Protein AF-V8CGS8-F1 (afdb_monomer_lite)

pLDDT: mean 83.27, std 10.79, range [50.72, 95.75]

Foldseek 3Di:
DDPPDDPPPPPPPPDDDDDDDDPVVVVVLVVVCVVVVHDSVVVVVVVVVVVVVVVVVVVVVVVVVVVVVVVVVD

Structure (mmCIF, N/CA/C/O backbone):
data_AF-V8CGS8-F1
#
_entry.id   AF-V8CGS8-F1
#
loop_
_atom_site.group_PDB
_atom_site.id
_atom_site.type_symbol
_atom_site.label_atom_id
_atom_site.label_alt_id
_atom_site.label_comp_id
_atom_site.label_asym_id
_atom_site.label_entity_id
_atom_site.label_seq_id
_atom_site.pdbx_PDB_ins_code
_atom_site.Cartn_x
_atom_site.Cartn_y
_atom_site.Cartn_z
_atom_site.occupancy
_atom_site.B_iso_or_equiv
_atom_site.auth_seq_id
_atom_site.auth_comp_id
_atom_site.auth_asym_id
_atom_site.auth_atom_id
_atom_site.pdbx_PDB_model_num
ATOM 1 N N . MET A 1 1 ? 21.841 34.075 25.923 1.00 50.72 1 MET A N 1
ATOM 2 C CA . MET A 1 1 ? 20.401 34.232 26.231 1.00 50.72 1 MET A CA 1
ATOM 3 C C . MET A 1 1 ? 19.790 32.854 26.435 1.00 50.72 1 MET A C 1
ATOM 5 O O . MET A 1 1 ? 19.884 32.029 25.532 1.00 50.72 1 MET A O 1
ATOM 9 N N . ALA A 1 2 ? 19.257 32.572 27.625 1.00 56.16 2 ALA A N 1
ATOM 10 C CA . ALA A 1 2 ? 18.667 31.276 27.950 1.00 56.16 2 ALA A CA 1
ATOM 11 C C . ALA A 1 2 ? 17.340 31.100 27.195 1.00 56.16 2 ALA A C 1
ATOM 13 O O . ALA A 1 2 ? 16.449 31.942 27.290 1.00 56.16 2 ALA A O 1
ATOM 14 N N . LYS A 1 3 ? 17.218 30.022 26.415 1.00 64.88 3 LYS A N 1
ATOM 15 C CA . LYS A 1 3 ? 15.967 29.635 25.751 1.00 64.88 3 LYS A CA 1
ATOM 16 C C . LYS A 1 3 ? 15.021 29.053 26.809 1.00 64.88 3 LYS A C 1
ATOM 18 O O . LYS A 1 3 ? 14.905 27.840 26.934 1.00 64.88 3 LYS A O 1
ATOM 23 N N . THR A 1 4 ? 14.391 29.909 27.608 1.00 68.56 4 THR A N 1
ATOM 24 C CA . THR A 1 4 ? 13.417 29.485 28.622 1.00 68.56 4 THR A CA 1
ATOM 25 C C . THR A 1 4 ? 12.073 29.236 27.949 1.00 68.56 4 THR A C 1
ATOM 27 O O . THR A 1 4 ? 11.289 30.146 27.702 1.00 68.56 4 THR A O 1
ATOM 30 N N . GLY A 1 5 ? 11.836 27.977 27.602 1.00 77.12 5 GLY A N 1
ATOM 31 C CA . GLY A 1 5 ? 10.581 27.467 27.067 1.00 77.12 5 GLY A CA 1
ATOM 32 C C . GLY A 1 5 ? 10.700 25.964 26.839 1.00 77.12 5 GLY A C 1
ATOM 33 O O . GLY A 1 5 ? 11.800 25.463 26.608 1.00 77.12 5 GLY A O 1
ATOM 34 N N . ARG A 1 6 ? 9.579 25.234 26.927 1.00 71.00 6 ARG A N 1
ATOM 35 C CA . ARG A 1 6 ? 9.525 23.781 26.693 1.00 71.00 6 ARG A CA 1
ATOM 36 C C . ARG A 1 6 ? 10.280 23.448 25.397 1.00 71.00 6 ARG A C 1
ATOM 38 O O . ARG A 1 6 ? 9.888 23.975 24.352 1.00 71.00 6 ARG A O 1
ATOM 45 N N . PRO A 1 7 ? 11.328 22.603 25.428 1.00 65.25 7 PRO A N 1
ATOM 46 C CA . PRO A 1 7 ? 12.049 22.243 24.218 1.00 65.25 7 PRO A CA 1
ATOM 47 C C . PRO A 1 7 ? 11.050 21.597 23.259 1.00 65.25 7 PRO A C 1
ATOM 49 O O . PRO A 1 7 ? 10.492 20.534 23.541 1.00 65.25 7 PRO A O 1
ATOM 52 N N . LYS A 1 8 ? 10.760 22.269 22.138 1.00 65.44 8 LYS A N 1
ATOM 53 C CA . LYS A 1 8 ? 10.092 21.615 21.017 1.00 65.44 8 LYS A CA 1
ATOM 54 C C . LYS A 1 8 ? 11.063 20.531 20.575 1.00 65.44 8 LYS A C 1
ATOM 56 O O . LYS A 1 8 ? 12.138 20.855 20.080 1.00 65.44 8 LYS A O 1
ATOM 61 N N . SER A 1 9 ? 10.699 19.269 20.816 1.00 66.19 9 SER A N 1
ATOM 62 C CA . SER A 1 9 ? 11.360 18.117 20.204 1.00 66.19 9 SER A CA 1
ATOM 63 C C . SER A 1 9 ? 11.629 18.453 18.741 1.00 66.19 9 SER A C 1
ATOM 65 O O . SER A 1 9 ? 10.742 19.043 18.112 1.00 66.19 9 SER A O 1
ATOM 67 N N . GLU A 1 10 ? 12.783 18.069 18.208 1.00 63.47 10 GLU A N 1
ATOM 68 C CA . GLU A 1 10 ? 13.036 18.015 16.770 1.00 63.47 10 GLU A CA 1
ATOM 69 C C . GLU A 1 10 ? 11.990 17.079 16.151 1.00 63.47 10 GLU A C 1
ATOM 71 O O . GLU A 1 10 ? 12.150 15.867 16.057 1.00 63.47 10 GLU A O 1
ATOM 76 N N . ASN A 1 11 ? 10.802 17.620 15.900 1.00 62.62 11 ASN A N 1
ATOM 77 C CA . ASN A 1 11 ? 9.654 16.842 15.499 1.00 62.62 11 ASN A CA 1
ATOM 78 C C . ASN A 1 11 ? 9.862 16.645 14.007 1.00 62.62 11 ASN A C 1
ATOM 80 O O . ASN A 1 11 ? 9.496 17.512 13.210 1.00 62.62 11 ASN A O 1
ATOM 84 N N . VAL A 1 12 ? 10.535 15.551 13.639 1.00 64.19 12 VAL A N 1
ATOM 85 C CA . VAL A 1 12 ? 10.522 15.045 12.268 1.00 64.19 12 VAL A CA 1
ATOM 86 C C . VAL A 1 12 ? 9.052 15.022 11.877 1.00 64.19 12 VAL A C 1
ATOM 88 O O . VAL A 1 12 ? 8.285 14.225 12.419 1.00 64.19 12 VAL A O 1
ATOM 91 N N . LYS A 1 13 ? 8.627 15.977 11.035 1.00 70.06 13 LYS A N 1
ATOM 92 C CA . LYS A 1 13 ? 7.220 16.128 10.651 1.00 70.06 13 LYS A CA 1
ATOM 93 C C . LYS A 1 13 ? 6.732 14.752 10.222 1.00 70.06 13 LYS A C 1
ATOM 95 O O . LYS A 1 13 ? 7.256 14.209 9.249 1.00 70.06 13 LYS A O 1
ATOM 100 N N . LYS A 1 14 ? 5.759 14.188 10.949 1.00 72.06 14 LYS A N 1
ATOM 101 C CA . LYS A 1 14 ? 5.107 12.941 10.541 1.00 72.06 14 LYS A CA 1
ATOM 102 C C . LYS A 1 14 ? 4.625 13.138 9.108 1.00 72.06 14 LYS A C 1
ATOM 104 O O . LYS A 1 14 ? 3.736 13.951 8.859 1.00 72.06 14 LYS A O 1
ATOM 109 N N . LYS A 1 15 ? 5.255 12.440 8.164 1.00 77.62 15 LYS A N 1
ATOM 110 C CA . LYS A 1 15 ? 4.819 12.424 6.771 1.00 77.62 15 LYS A CA 1
ATOM 111 C C . LYS A 1 15 ? 3.578 11.545 6.722 1.00 77.62 15 LYS A C 1
ATOM 113 O O . LYS A 1 15 ? 3.676 10.330 6.849 1.00 77.62 15 LYS A O 1
ATOM 118 N N . VAL A 1 16 ? 2.415 12.178 6.631 1.00 78.88 16 VAL A N 1
ATOM 119 C CA . VAL A 1 16 ? 1.131 11.492 6.480 1.00 78.88 16 VAL A CA 1
ATOM 120 C C . VAL A 1 16 ? 0.822 11.407 4.991 1.00 78.88 16 VAL A C 1
ATOM 122 O O . VAL A 1 16 ? 0.877 12.417 4.293 1.00 78.88 16 VAL A O 1
ATOM 125 N N . LEU A 1 17 ? 0.512 10.203 4.516 1.00 82.06 17 LEU A N 1
ATOM 126 C CA . LEU A 1 17 ? 0.074 9.939 3.150 1.00 82.06 17 LEU A CA 1
ATOM 127 C C . LEU A 1 17 ? -1.380 9.468 3.195 1.00 82.06 17 LEU A C 1
ATOM 129 O O . LEU A 1 17 ? -1.697 8.523 3.915 1.00 82.06 17 LEU A O 1
ATOM 133 N N . SER A 1 18 ? -2.258 10.121 2.436 1.00 84.06 18 SER A N 1
ATOM 134 C CA . SER A 1 18 ? -3.640 9.686 2.242 1.00 84.06 18 SER A CA 1
ATOM 135 C C . SER A 1 18 ? -3.798 9.105 0.841 1.00 84.06 18 SER A C 1
ATO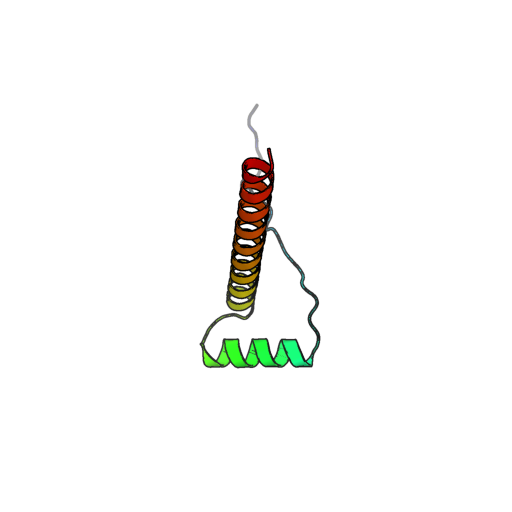M 137 O O . SER A 1 18 ? -3.473 9.744 -0.157 1.00 84.06 18 SER A O 1
ATOM 139 N N . ILE A 1 19 ? -4.289 7.870 0.769 1.00 83.94 19 ILE A N 1
ATOM 140 C CA . ILE A 1 19 ? -4.520 7.155 -0.487 1.00 83.94 19 ILE A CA 1
ATOM 141 C C . ILE A 1 19 ? -6.015 6.884 -0.581 1.00 83.94 19 ILE A C 1
ATOM 143 O O . ILE A 1 19 ? -6.616 6.375 0.364 1.00 83.94 19 ILE A O 1
ATOM 147 N N . ARG A 1 20 ? -6.618 7.248 -1.713 1.00 89.38 20 ARG A N 1
ATOM 148 C CA . ARG A 1 20 ? -8.015 6.925 -2.009 1.00 89.38 20 ARG A CA 1
ATOM 149 C C . ARG A 1 20 ? -8.055 5.590 -2.735 1.00 89.38 20 ARG A C 1
ATOM 151 O O . ARG A 1 20 ? -7.314 5.390 -3.693 1.00 89.38 20 ARG A O 1
ATOM 158 N N . VAL A 1 21 ? -8.901 4.691 -2.256 1.00 88.62 21 VAL A N 1
ATOM 159 C CA . VAL A 1 21 ? -9.053 3.331 -2.775 1.00 88.62 21 VAL A CA 1
ATOM 160 C C . VAL A 1 21 ? -10.544 3.070 -2.932 1.00 88.62 21 VAL A C 1
ATOM 162 O O . VAL A 1 21 ? -11.330 3.511 -2.099 1.00 88.62 21 VAL A O 1
ATOM 165 N N . GLU A 1 22 ? -10.928 2.375 -3.996 1.00 93.75 22 GLU A N 1
ATOM 166 C CA . GLU A 1 22 ? -12.313 1.960 -4.218 1.00 93.75 22 GLU A CA 1
ATOM 167 C C . GLU A 1 22 ? -12.781 0.975 -3.129 1.00 93.75 22 GLU A C 1
ATOM 169 O O . GLU A 1 22 ? -12.007 0.118 -2.685 1.00 93.75 22 GLU A O 1
ATOM 174 N N . ASP A 1 23 ? -14.054 1.045 -2.733 1.00 90.06 23 ASP A N 1
ATOM 175 C CA . ASP A 1 23 ? -14.650 0.207 -1.681 1.00 90.06 23 ASP A CA 1
ATOM 176 C C . ASP A 1 23 ? -14.420 -1.314 -1.834 1.00 90.06 23 ASP A C 1
ATOM 178 O O . ASP A 1 23 ? -13.995 -1.953 -0.858 1.00 90.06 23 ASP A O 1
ATOM 182 N N . PRO A 1 24 ? -14.620 -1.948 -3.014 1.00 93.50 24 PRO A N 1
ATOM 183 C CA . PRO A 1 24 ? -14.385 -3.385 -3.159 1.00 93.50 24 PRO A CA 1
ATOM 184 C C . PRO A 1 24 ? -12.908 -3.752 -2.983 1.00 93.50 24 PRO A C 1
ATOM 186 O O . PRO A 1 24 ? -12.584 -4.832 -2.481 1.00 93.50 24 PRO A O 1
ATOM 189 N N . MET A 1 25 ? -11.998 -2.855 -3.363 1.00 92.06 25 MET A N 1
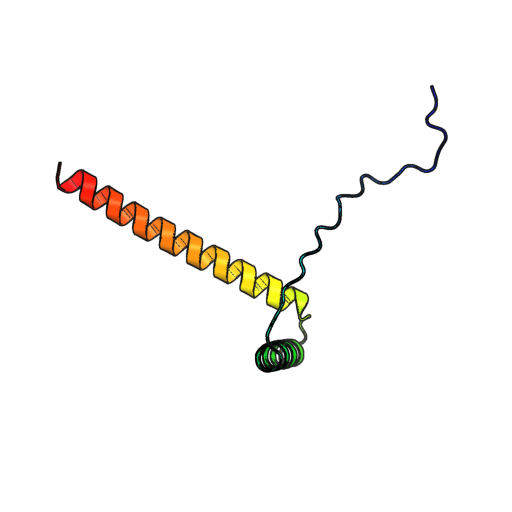ATOM 190 C CA . MET A 1 25 ? -10.561 -3.064 -3.225 1.00 92.06 25 MET A CA 1
ATOM 191 C C . MET A 1 25 ? -10.114 -2.881 -1.773 1.00 92.06 25 MET A C 1
ATOM 193 O O . MET A 1 25 ? -9.350 -3.704 -1.263 1.00 92.06 25 MET A O 1
ATOM 197 N N . TYR A 1 26 ? -10.658 -1.884 -1.070 1.00 91.25 26 TYR A N 1
ATOM 198 C CA . TYR A 1 26 ? -10.409 -1.689 0.358 1.00 91.25 26 TYR A CA 1
ATOM 199 C C . TYR A 1 26 ? -10.847 -2.902 1.190 1.00 91.25 26 TYR A C 1
ATOM 201 O O . TYR A 1 26 ? -10.110 -3.345 2.076 1.00 91.25 26 TYR A O 1
ATOM 209 N N . LYS A 1 27 ? -11.995 -3.509 0.859 1.00 93.88 27 LYS A N 1
ATOM 210 C CA . LYS A 1 27 ? -12.466 -4.740 1.513 1.00 93.88 27 LYS A CA 1
ATOM 211 C C . LYS A 1 27 ? -11.460 -5.886 1.368 1.00 93.88 27 LYS A C 1
ATOM 213 O O . LYS A 1 27 ? -11.092 -6.499 2.366 1.00 93.88 27 LYS A O 1
ATOM 218 N N . ARG A 1 28 ? -10.950 -6.128 0.154 1.00 93.44 28 ARG A N 1
ATOM 219 C CA . ARG A 1 28 ? -9.951 -7.184 -0.114 1.00 93.44 28 ARG A CA 1
ATOM 220 C C . ARG A 1 28 ? -8.653 -6.965 0.663 1.00 93.44 28 ARG A C 1
ATOM 222 O O . ARG A 1 28 ? -8.104 -7.910 1.224 1.00 93.44 28 ARG A O 1
ATOM 229 N N . ILE A 1 29 ? -8.190 -5.718 0.717 1.00 92.19 29 ILE A N 1
ATOM 230 C CA . ILE A 1 29 ? -7.009 -5.303 1.484 1.00 92.19 29 ILE A CA 1
ATOM 231 C C . ILE A 1 29 ? -7.211 -5.602 2.976 1.00 92.19 29 ILE A C 1
ATOM 233 O O . ILE A 1 29 ? -6.335 -6.186 3.615 1.00 92.19 29 ILE A O 1
ATOM 237 N N . CYS A 1 30 ? -8.378 -5.256 3.524 1.00 91.94 30 CYS A N 1
ATOM 238 C CA . CYS A 1 30 ? -8.713 -5.521 4.922 1.00 91.94 30 CYS A CA 1
ATOM 239 C C . CYS A 1 30 ? -8.811 -7.018 5.235 1.00 91.94 30 CYS A C 1
ATOM 241 O O . CYS A 1 30 ? -8.302 -7.459 6.267 1.00 91.94 30 CYS A O 1
ATOM 243 N N . ASP A 1 31 ? -9.439 -7.801 4.359 1.00 94.88 31 ASP A N 1
ATOM 244 C CA . ASP A 1 31 ? -9.582 -9.248 4.536 1.00 94.88 31 ASP A CA 1
ATOM 245 C C . ASP A 1 31 ? -8.214 -9.946 4.508 1.00 94.88 31 ASP A C 1
ATOM 247 O O . ASP A 1 31 ? -7.934 -10.809 5.346 1.00 94.88 31 ASP A O 1
ATOM 251 N N . TYR A 1 32 ? -7.318 -9.518 3.612 1.00 93.81 32 TYR A N 1
ATOM 252 C 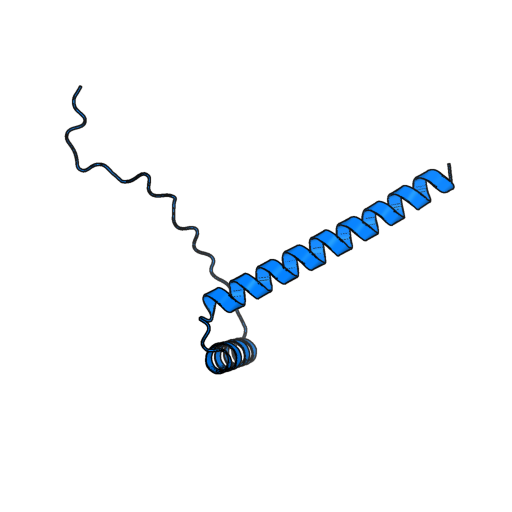CA . TYR A 1 32 ? -5.943 -10.012 3.571 1.00 93.81 32 TYR A CA 1
ATOM 253 C C . TYR A 1 32 ? -5.172 -9.629 4.839 1.00 93.81 32 TYR A C 1
ATOM 255 O O . TYR A 1 32 ? -4.572 -10.490 5.483 1.00 93.81 32 TYR A O 1
ATOM 263 N N . ALA A 1 33 ? -5.215 -8.356 5.243 1.00 94.00 33 ALA A N 1
ATOM 264 C CA . ALA A 1 33 ? -4.542 -7.886 6.452 1.00 94.00 33 ALA A CA 1
ATOM 265 C C . ALA A 1 33 ? -4.997 -8.685 7.689 1.00 94.00 33 ALA A C 1
ATOM 267 O O . ALA A 1 33 ? -4.170 -9.156 8.474 1.00 94.00 33 ALA A O 1
ATOM 268 N N . ARG A 1 34 ? -6.307 -8.949 7.800 1.00 92.94 34 ARG A N 1
ATOM 269 C CA . ARG A 1 34 ? -6.896 -9.772 8.865 1.00 92.94 34 ARG A CA 1
ATOM 270 C C . ARG A 1 34 ? -6.396 -11.214 8.832 1.00 92.94 34 ARG A C 1
ATOM 272 O O . ARG A 1 34 ? -6.015 -11.740 9.875 1.00 92.94 34 ARG A O 1
ATOM 279 N N . LYS A 1 35 ? -6.367 -11.843 7.652 1.00 95.75 35 LYS A N 1
ATOM 280 C CA . LYS A 1 35 ? -5.876 -13.220 7.474 1.00 95.75 35 LYS A CA 1
ATOM 281 C C . LYS A 1 35 ? -4.419 -13.369 7.918 1.00 95.75 35 LYS A C 1
ATOM 283 O O . LYS A 1 35 ? -4.064 -14.382 8.513 1.00 95.75 35 LYS A O 1
ATOM 288 N N . HIS A 1 36 ? -3.597 -12.356 7.657 1.00 94.00 36 HIS A N 1
ATOM 289 C CA . HIS A 1 36 ? -2.164 -12.375 7.944 1.00 94.00 36 HIS A CA 1
ATOM 290 C C . HIS A 1 36 ? -1.780 -11.718 9.281 1.00 94.00 36 HIS A C 1
ATOM 292 O O . HIS A 1 36 ? -0.596 -11.662 9.599 1.00 94.00 36 HIS A O 1
ATOM 298 N N . LYS A 1 37 ? -2.754 -11.266 10.091 1.00 91.75 37 LYS A N 1
ATOM 299 C CA . LYS A 1 37 ? -2.533 -10.532 11.357 1.00 91.75 37 LYS A CA 1
ATOM 300 C C . LYS A 1 37 ? -1.626 -9.300 11.191 1.00 91.75 37 LYS A C 1
ATOM 302 O O . LYS A 1 37 ? -0.829 -8.983 12.069 1.00 91.75 37 LYS A O 1
ATOM 307 N N . MET A 1 38 ? -1.747 -8.616 10.059 1.00 91.94 38 MET A N 1
ATOM 308 C CA . MET A 1 38 ? -0.979 -7.417 9.711 1.00 91.94 38 MET A CA 1
ATOM 309 C C . MET A 1 38 ? -1.878 -6.182 9.762 1.00 91.94 38 MET A C 1
ATOM 311 O O . MET A 1 38 ? -3.099 -6.298 9.621 1.00 91.94 38 MET A O 1
ATOM 315 N N . THR A 1 39 ? -1.304 -4.989 9.935 1.00 91.69 39 THR A N 1
ATOM 316 C CA . THR A 1 39 ? -2.091 -3.759 9.782 1.00 91.69 39 THR A CA 1
ATOM 317 C C . THR A 1 39 ? -2.264 -3.420 8.301 1.00 91.69 39 THR A C 1
ATOM 319 O O . THR A 1 39 ? -1.416 -3.730 7.462 1.00 91.69 39 THR A O 1
ATOM 322 N N . VAL A 1 40 ? -3.373 -2.756 7.964 1.00 89.19 40 VAL A N 1
ATOM 323 C CA . VAL A 1 40 ? -3.622 -2.276 6.593 1.00 89.19 40 VAL A CA 1
ATOM 324 C C . VAL A 1 40 ? -2.507 -1.326 6.141 1.00 89.19 40 VAL A C 1
ATOM 326 O O . VAL A 1 40 ? -2.107 -1.357 4.982 1.00 89.19 40 VAL A O 1
ATOM 329 N N . THR A 1 41 ? -1.956 -0.530 7.059 1.00 89.12 41 THR A N 1
ATOM 330 C CA . THR A 1 41 ? -0.847 0.391 6.788 1.00 89.12 41 THR A CA 1
ATOM 331 C C . THR A 1 41 ? 0.435 -0.344 6.400 1.00 89.12 41 THR A C 1
ATOM 333 O O . THR A 1 41 ? 1.079 0.054 5.432 1.00 89.12 41 THR A O 1
ATOM 336 N N . ASP A 1 42 ? 0.782 -1.429 7.100 1.00 89.56 42 ASP A N 1
ATOM 337 C CA . ASP A 1 42 ? 1.974 -2.230 6.780 1.00 89.56 42 ASP A CA 1
ATOM 338 C C . ASP A 1 42 ? 1.838 -2.865 5.397 1.00 89.56 42 ASP A C 1
ATOM 340 O O . ASP A 1 42 ? 2.759 -2.828 4.581 1.00 89.56 42 ASP A O 1
ATOM 344 N N . LEU A 1 43 ? 0.648 -3.390 5.103 1.00 90.56 43 LEU A N 1
ATOM 345 C CA . LEU A 1 43 ? 0.348 -3.994 3.815 1.00 90.56 43 LEU A CA 1
ATOM 346 C C . LEU A 1 43 ? 0.408 -2.972 2.673 1.00 90.56 43 LEU A C 1
ATOM 348 O O . LEU A 1 43 ? 1.002 -3.251 1.634 1.00 90.56 43 LEU A O 1
ATOM 352 N N . LEU A 1 44 ? -0.146 -1.773 2.867 1.00 89.62 44 LEU A N 1
ATOM 353 C CA . LEU A 1 44 ? -0.038 -0.680 1.897 1.00 89.62 44 LEU A CA 1
ATOM 354 C C . LEU A 1 44 ? 1.417 -0.234 1.699 1.00 89.62 44 LEU A C 1
ATOM 356 O O . LEU A 1 44 ? 1.819 0.039 0.569 1.00 89.62 44 LEU A O 1
ATOM 360 N N . GLY A 1 45 ? 2.216 -0.200 2.769 1.00 89.88 45 GLY A N 1
ATOM 361 C CA . GLY A 1 45 ? 3.647 0.092 2.697 1.00 89.88 45 GLY A CA 1
ATOM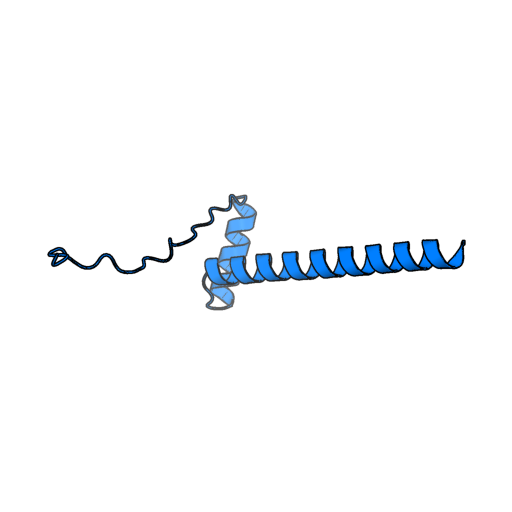 362 C C . GLY A 1 45 ? 4.412 -0.940 1.867 1.00 89.88 45 GLY A C 1
ATOM 363 O O . GLY A 1 45 ? 5.213 -0.567 1.010 1.00 89.88 45 GLY A O 1
ATOM 364 N N . LEU A 1 46 ? 4.120 -2.229 2.061 1.00 89.94 46 LEU A N 1
ATOM 365 C CA . LEU A 1 46 ? 4.710 -3.319 1.280 1.00 89.94 46 LEU A CA 1
ATOM 366 C C . LEU A 1 46 ? 4.301 -3.259 -0.192 1.00 89.94 46 LEU A C 1
ATOM 368 O O . LEU A 1 46 ? 5.159 -3.393 -1.061 1.00 89.94 46 LEU A O 1
ATOM 372 N N . ILE A 1 47 ? 3.020 -3.009 -0.479 1.00 89.38 47 ILE A N 1
ATOM 373 C CA . ILE A 1 47 ? 2.532 -2.831 -1.852 1.00 89.38 47 ILE A CA 1
ATOM 374 C C . ILE A 1 47 ? 3.271 -1.673 -2.519 1.00 89.38 47 ILE A C 1
ATOM 376 O O . ILE A 1 47 ? 3.811 -1.843 -3.609 1.00 89.38 47 ILE A O 1
ATOM 380 N N . LEU A 1 48 ? 3.340 -0.511 -1.867 1.00 89.75 48 LEU A N 1
ATOM 381 C CA . LEU A 1 48 ? 4.017 0.655 -2.424 1.00 89.75 48 LEU A CA 1
ATOM 382 C C . LEU A 1 48 ? 5.507 0.374 -2.669 1.00 89.75 48 LEU A C 1
ATOM 384 O O . LEU A 1 48 ? 6.025 0.710 -3.730 1.00 89.75 48 LEU A O 1
ATOM 388 N N . CYS A 1 49 ? 6.179 -0.291 -1.727 1.00 89.12 49 CYS A N 1
ATOM 389 C CA . CYS A 1 49 ? 7.573 -0.710 -1.874 1.00 89.12 49 CYS A CA 1
ATOM 390 C C . CYS A 1 49 ? 7.762 -1.647 -3.075 1.00 89.12 49 CYS A C 1
ATOM 392 O O . CYS A 1 49 ? 8.653 -1.432 -3.897 1.00 89.12 49 CYS A O 1
ATOM 394 N N . PHE A 1 50 ? 6.882 -2.640 -3.224 1.00 91.19 50 PHE A N 1
ATOM 395 C CA . PHE A 1 50 ? 6.910 -3.575 -4.343 1.00 91.19 50 PHE A CA 1
ATOM 396 C C . PHE A 1 50 ? 6.701 -2.863 -5.684 1.00 91.19 50 PHE A C 1
ATOM 398 O O . PHE A 1 50 ? 7.480 -3.065 -6.611 1.00 91.19 50 PHE A O 1
ATOM 405 N N . PHE A 1 51 ? 5.711 -1.970 -5.780 1.00 89.31 51 PHE A N 1
ATOM 406 C CA . PHE A 1 51 ? 5.483 -1.170 -6.986 1.00 89.31 51 PHE A CA 1
ATOM 407 C C . PHE A 1 51 ? 6.698 -0.303 -7.339 1.00 89.31 51 PHE A C 1
ATOM 409 O O . PHE A 1 51 ? 7.096 -0.255 -8.504 1.00 89.31 51 PHE A O 1
ATOM 416 N N . ILE A 1 52 ? 7.325 0.348 -6.356 1.00 90.56 52 ILE A N 1
ATOM 417 C CA . ILE A 1 52 ? 8.529 1.163 -6.581 1.00 90.56 52 ILE A CA 1
ATOM 418 C C . ILE A 1 52 ? 9.701 0.288 -7.045 1.00 90.56 52 ILE A C 1
ATOM 420 O O . ILE A 1 52 ? 10.385 0.643 -8.003 1.00 90.56 52 ILE A O 1
ATOM 424 N N . MET A 1 53 ? 9.924 -0.877 -6.433 1.00 90.75 53 MET A N 1
ATOM 425 C CA . MET A 1 53 ? 10.963 -1.814 -6.877 1.00 90.75 53 MET A CA 1
ATOM 426 C C . MET A 1 53 ? 10.730 -2.311 -8.307 1.00 90.75 53 MET A C 1
ATOM 428 O O . MET A 1 53 ? 11.645 -2.283 -9.124 1.00 90.75 53 MET A O 1
ATOM 432 N N . VAL A 1 54 ? 9.513 -2.748 -8.636 1.00 90.62 54 VAL A N 1
ATOM 433 C CA . VAL A 1 54 ? 9.203 -3.277 -9.973 1.00 90.62 54 VAL A CA 1
ATOM 434 C C . VAL A 1 54 ? 9.361 -2.192 -11.033 1.00 90.62 54 VAL A C 1
ATOM 436 O O . VAL A 1 54 ? 9.969 -2.434 -12.072 1.00 90.62 54 VAL A O 1
ATOM 439 N N . THR A 1 55 ? 8.866 -0.983 -10.765 1.00 88.38 55 THR A N 1
ATOM 440 C CA . THR A 1 55 ? 8.995 0.147 -11.697 1.00 88.38 55 THR A CA 1
ATOM 441 C C . THR A 1 55 ? 10.449 0.571 -11.885 1.00 88.38 55 THR A C 1
ATOM 443 O O . THR A 1 55 ? 10.875 0.755 -13.022 1.00 88.38 55 THR A O 1
ATOM 446 N N . THR A 1 56 ? 11.238 0.665 -10.812 1.00 88.56 56 THR A N 1
ATOM 447 C CA . THR A 1 56 ? 12.669 1.008 -10.911 1.00 88.56 56 THR A CA 1
ATOM 448 C C . THR A 1 56 ? 13.473 -0.052 -11.657 1.00 88.56 56 THR A C 1
ATOM 450 O O . THR A 1 56 ? 14.276 0.309 -12.516 1.00 88.56 56 THR A O 1
ATOM 453 N N . ILE A 1 57 ? 13.226 -1.343 -11.413 1.00 89.19 57 ILE A N 1
ATOM 454 C CA . ILE A 1 57 ? 13.866 -2.426 -12.173 1.00 89.19 57 ILE A CA 1
ATOM 455 C C . ILE A 1 57 ? 13.458 -2.360 -13.645 1.00 89.19 57 ILE A C 1
ATOM 457 O O . ILE A 1 57 ? 14.324 -2.392 -14.514 1.00 89.19 57 ILE A O 1
ATOM 461 N N . TYR A 1 58 ? 12.161 -2.254 -13.936 1.00 87.50 58 TYR A N 1
ATOM 462 C CA . TYR A 1 58 ? 11.657 -2.257 -15.309 1.00 87.50 58 TYR A CA 1
ATOM 463 C C . TYR A 1 58 ? 12.219 -1.087 -16.124 1.00 87.50 58 TYR A C 1
ATOM 465 O O . TYR A 1 58 ? 12.727 -1.288 -17.226 1.00 87.50 58 TYR A O 1
ATOM 473 N N . VAL A 1 59 ? 12.194 0.125 -15.559 1.00 88.3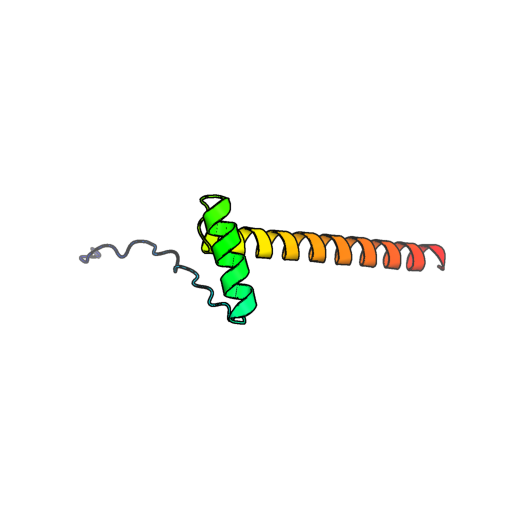8 59 VAL A N 1
ATOM 474 C CA . VAL A 1 59 ? 12.787 1.312 -16.189 1.00 88.38 59 VAL A CA 1
ATOM 475 C C . VAL A 1 59 ? 14.298 1.140 -16.340 1.00 88.38 59 VAL A C 1
ATOM 477 O O . VAL A 1 59 ? 14.829 1.436 -17.405 1.00 88.38 59 VAL A O 1
ATOM 480 N N . GLY A 1 60 ? 14.989 0.615 -15.326 1.00 83.12 60 GLY A N 1
ATOM 481 C CA . GLY A 1 60 ? 16.426 0.348 -15.394 1.00 83.12 60 GLY A CA 1
ATOM 482 C C .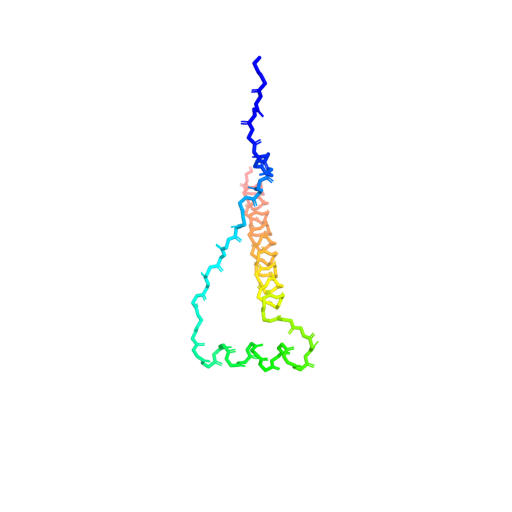 GLY A 1 60 ? 16.793 -0.594 -16.541 1.00 83.12 60 GLY A C 1
ATOM 483 O O . GLY A 1 60 ? 17.605 -0.236 -17.390 1.00 83.12 60 GLY A O 1
ATOM 484 N N . VAL A 1 61 ? 16.139 -1.755 -16.622 1.00 86.56 61 VAL A N 1
ATOM 485 C CA . VAL A 1 61 ? 16.358 -2.752 -17.684 1.00 86.56 61 VAL A CA 1
ATOM 486 C C . VAL A 1 61 ? 16.042 -2.171 -19.062 1.00 86.56 61 VAL A C 1
ATOM 488 O O . VAL A 1 61 ? 16.816 -2.358 -20.001 1.00 86.56 61 VAL A O 1
ATOM 491 N N . PHE A 1 62 ? 14.940 -1.430 -19.186 1.00 86.75 62 PHE A N 1
ATOM 492 C CA . PHE A 1 62 ? 14.544 -0.800 -20.443 1.00 86.75 62 PHE A CA 1
ATOM 493 C C . PHE A 1 62 ? 15.577 0.228 -20.929 1.00 86.75 62 PHE A C 1
ATOM 495 O O . PHE A 1 62 ? 15.960 0.221 -22.100 1.00 86.75 62 PHE A O 1
ATOM 502 N N . ILE A 1 63 ? 16.084 1.072 -20.025 1.00 84.62 63 ILE A N 1
ATOM 503 C CA . ILE A 1 63 ? 17.121 2.062 -20.341 1.00 84.62 63 ILE A CA 1
ATOM 504 C C . ILE A 1 63 ? 18.445 1.382 -20.695 1.00 84.62 63 ILE A C 1
ATOM 506 O O . ILE A 1 63 ? 19.080 1.779 -21.670 1.00 84.62 63 ILE A O 1
ATOM 510 N N . SER A 1 64 ? 18.854 0.341 -19.966 1.00 81.62 64 SER A N 1
ATOM 511 C CA . SER A 1 64 ? 20.063 -0.424 -20.295 1.00 81.62 64 SER A CA 1
ATOM 512 C C . SER A 1 64 ? 19.980 -1.051 -21.686 1.00 81.62 64 SER A C 1
ATOM 514 O O . SER A 1 64 ? 20.942 -0.979 -22.447 1.00 81.62 64 SER A O 1
ATOM 516 N N . HIS A 1 65 ? 18.824 -1.611 -22.048 1.00 84.62 65 HIS A N 1
ATOM 517 C CA . HIS A 1 65 ? 18.598 -2.178 -23.374 1.00 84.62 65 HIS A CA 1
ATOM 518 C C . HIS A 1 65 ? 18.691 -1.103 -24.467 1.00 84.62 65 HIS A C 1
ATOM 520 O O . HIS A 1 65 ? 19.427 -1.277 -25.434 1.00 84.62 65 HIS A O 1
ATOM 526 N N . LEU A 1 66 ? 18.032 0.048 -24.290 1.00 84.81 66 LEU A N 1
ATOM 527 C CA . LEU A 1 66 ? 18.158 1.191 -25.205 1.00 84.81 66 LEU A CA 1
ATOM 528 C C . LEU A 1 66 ? 19.613 1.648 -25.371 1.00 84.81 66 LEU A C 1
ATOM 530 O O . LEU A 1 66 ? 20.054 1.893 -26.495 1.00 84.81 66 LEU A O 1
ATOM 534 N N . LEU A 1 67 ? 20.375 1.724 -24.278 1.00 84.88 67 LEU A N 1
ATOM 535 C CA . LEU A 1 67 ? 21.776 2.141 -24.320 1.00 84.88 67 LEU A CA 1
ATOM 536 C C . LEU A 1 67 ? 22.631 1.174 -25.154 1.00 84.88 67 LEU A C 1
ATOM 538 O O . LEU A 1 67 ? 23.413 1.620 -25.988 1.00 84.88 67 LEU A O 1
ATOM 542 N N . ILE A 1 68 ? 22.437 -0.138 -24.979 1.00 84.50 68 ILE A N 1
ATOM 543 C CA . ILE A 1 68 ? 23.147 -1.178 -25.742 1.00 84.50 68 ILE A CA 1
ATOM 544 C C . ILE A 1 68 ? 22.833 -1.060 -27.236 1.00 84.50 68 ILE A C 1
ATOM 546 O O . ILE A 1 68 ? 23.753 -1.014 -28.047 1.00 84.50 68 ILE A O 1
ATOM 550 N N . TYR A 1 69 ? 21.556 -0.927 -27.606 1.00 78.56 69 TYR A N 1
ATOM 551 C CA . TYR A 1 69 ? 21.162 -0.757 -29.011 1.00 78.56 69 TYR A CA 1
ATOM 552 C C . TYR A 1 69 ? 21.769 0.501 -29.636 1.00 78.56 69 TYR A C 1
ATOM 554 O O . TYR A 1 69 ? 22.183 0.481 -30.793 1.00 78.56 69 TYR A O 1
ATOM 562 N N . THR A 1 70 ? 21.860 1.587 -28.868 1.00 75.62 70 THR A N 1
ATOM 563 C CA . THR A 1 70 ? 22.446 2.844 -29.348 1.00 75.62 70 THR A CA 1
ATOM 564 C C . THR A 1 70 ? 23.959 2.722 -29.566 1.00 75.62 70 THR A C 1
ATOM 566 O O . THR A 1 70 ? 24.487 3.323 -30.497 1.00 75.62 70 THR A O 1
ATOM 569 N N . ILE A 1 71 ? 24.658 1.936 -28.738 1.00 78.81 71 ILE A N 1
ATOM 570 C CA . ILE A 1 71 ? 26.101 1.681 -28.873 1.00 78.81 71 ILE A CA 1
ATOM 571 C C . ILE A 1 71 ? 26.390 0.712 -30.026 1.00 78.81 71 ILE A C 1
ATOM 573 O O . ILE A 1 71 ? 27.351 0.921 -30.747 1.00 78.81 71 ILE A O 1
ATOM 577 N N . THR A 1 72 ? 25.577 -0.328 -30.231 1.00 72.06 72 THR A N 1
ATOM 578 C CA . THR A 1 72 ? 25.805 -1.336 -31.286 1.00 72.06 72 THR A CA 1
ATOM 579 C C . THR A 1 72 ? 25.550 -0.816 -32.705 1.00 72.06 72 THR A C 1
ATOM 581 O O . THR A 1 72 ? 26.138 -1.328 -33.652 1.00 72.06 72 THR A O 1
ATOM 584 N N . ILE A 1 73 ? 24.666 0.172 -32.875 1.00 70.88 73 ILE A N 1
ATOM 585 C CA . ILE A 1 73 ? 24.340 0.751 -34.194 1.00 70.88 73 ILE A CA 1
ATOM 586 C C . ILE A 1 73 ? 25.327 1.867 -34.601 1.00 70.88 73 ILE A C 1
ATOM 588 O O . ILE A 1 73 ? 25.312 2.309 -35.751 1.00 70.88 73 ILE A O 1
ATOM 592 N N . LYS A 1 74 ? 26.184 2.325 -33.683 1.00 58.56 74 LYS A N 1
ATOM 593 C CA . LYS A 1 74 ? 27.197 3.354 -33.934 1.00 58.56 74 LYS A CA 1
ATOM 594 C C . LYS A 1 74 ? 28.567 2.734 -34.175 1.00 58.56 74 LYS A C 1
ATOM 596 O O . LYS A 1 74 ? 29.283 3.290 -35.035 1.00 58.56 74 LYS A O 1
#

Organism: NCBI:txid1073376

Sequence (74 aa):
MAKTGRPKSENVKKKVLSIRVEDPMYKRICDYARKHKMTVTDLLGLILCFFIMVTTIYVGVFISHLLIYTITIK

Radius of gyration: 22.27 Å; chains: 1; bounding box: 42×48×63 Å

Secondary structure (DSSP, 8-state):
----S-----------------HHHHHHHHHHHHHTT--HHHHHHHHHHHHHHHHHHHHHHHHHHHHHHHHHT-